Protein AF-A0A6B2UZE0-F1 (afdb_monomer_lite)

Structure (mmCIF, N/CA/C/O backbone):
data_AF-A0A6B2UZE0-F1
#
_entry.id   AF-A0A6B2UZE0-F1
#
loop_
_atom_site.group_PDB
_atom_site.id
_atom_site.type_symbol
_atom_site.label_atom_id
_atom_site.label_alt_id
_atom_site.label_comp_id
_atom_site.label_asym_id
_atom_site.label_entity_id
_atom_site.label_seq_id
_atom_site.pdbx_PDB_ins_code
_atom_site.Cartn_x
_atom_site.Cartn_y
_atom_site.Cartn_z
_atom_site.occupancy
_atom_site.B_iso_or_equiv
_atom_site.auth_seq_id
_atom_site.auth_comp_id
_atom_site.auth_asym_id
_atom_site.auth_atom_id
_atom_site.pdbx_PDB_model_num
ATOM 1 N N . ALA A 1 1 ? 10.357 12.652 6.396 1.00 57.75 1 ALA A N 1
ATOM 2 C CA . ALA A 1 1 ? 10.009 11.445 7.178 1.00 57.75 1 ALA A CA 1
ATOM 3 C C . ALA A 1 1 ? 8.638 11.562 7.864 1.00 57.75 1 ALA A C 1
ATOM 5 O O . ALA A 1 1 ? 7.708 10.925 7.395 1.00 57.75 1 ALA A O 1
ATOM 6 N N . GLY A 1 2 ? 8.443 12.403 8.894 1.00 61.59 2 GLY A N 1
ATOM 7 C CA . GLY A 1 2 ? 7.174 12.439 9.659 1.00 61.59 2 GLY A CA 1
ATOM 8 C C . GLY A 1 2 ? 5.907 12.811 8.864 1.00 61.59 2 GLY A C 1
ATOM 9 O O . GLY A 1 2 ? 4.847 12.221 9.069 1.00 61.59 2 GLY A O 1
ATOM 10 N N . ALA A 1 3 ? 6.014 13.724 7.893 1.00 68.31 3 ALA A N 1
ATOM 11 C CA . ALA A 1 3 ? 4.890 14.093 7.025 1.00 68.31 3 ALA A CA 1
ATOM 12 C C . ALA A 1 3 ? 4.424 12.939 6.108 1.00 68.31 3 ALA A C 1
ATOM 14 O O . ALA A 1 3 ? 3.233 12.826 5.814 1.00 68.31 3 ALA A O 1
ATOM 15 N N . ASP A 1 4 ? 5.340 12.060 5.687 1.00 78.06 4 ASP A N 1
ATOM 16 C CA . ASP A 1 4 ? 5.034 10.910 4.826 1.00 78.06 4 ASP A CA 1
ATOM 17 C C . ASP A 1 4 ? 4.348 9.775 5.569 1.00 78.06 4 ASP A C 1
ATOM 19 O O . ASP A 1 4 ? 3.486 9.107 4.989 1.00 78.06 4 ASP A O 1
ATOM 23 N N . THR A 1 5 ? 4.704 9.577 6.838 1.00 81.88 5 THR A N 1
ATOM 24 C CA . THR A 1 5 ? 4.019 8.644 7.736 1.00 81.88 5 THR A CA 1
ATOM 25 C C . THR A 1 5 ? 2.596 9.123 8.009 1.00 81.88 5 THR A C 1
ATOM 27 O O . THR A 1 5 ? 1.653 8.355 7.845 1.00 81.88 5 THR A O 1
ATOM 30 N N . GLY A 1 6 ? 2.408 10.416 8.308 1.00 87.12 6 GLY A N 1
ATOM 31 C CA . GLY A 1 6 ? 1.076 10.990 8.527 1.00 87.12 6 GLY A CA 1
ATOM 32 C C . GLY A 1 6 ? 0.173 10.936 7.288 1.00 87.12 6 GLY A C 1
ATOM 33 O O . GLY A 1 6 ? -1.017 10.648 7.402 1.00 87.12 6 GLY A O 1
ATOM 34 N N . ARG A 1 7 ? 0.727 11.163 6.086 1.00 89.75 7 ARG A N 1
ATOM 35 C CA . ARG A 1 7 ? -0.007 10.954 4.823 1.00 89.75 7 ARG A CA 1
ATOM 36 C C . ARG A 1 7 ? -0.400 9.492 4.623 1.00 89.75 7 ARG A C 1
ATOM 38 O O . ARG A 1 7 ? -1.542 9.227 4.266 1.00 89.75 7 ARG A O 1
ATOM 45 N N . LEU A 1 8 ? 0.523 8.563 4.870 1.00 89.31 8 LEU A N 1
ATOM 46 C CA . LEU A 1 8 ? 0.275 7.131 4.701 1.00 89.31 8 LEU A CA 1
ATOM 47 C C . LEU A 1 8 ? -0.820 6.625 5.648 1.00 89.31 8 LEU A C 1
ATOM 49 O O . LEU A 1 8 ? -1.722 5.914 5.221 1.00 89.31 8 LEU A O 1
ATOM 53 N N . GLN A 1 9 ? -0.786 7.043 6.913 1.00 93.25 9 GLN A N 1
ATOM 54 C CA . GLN A 1 9 ? -1.802 6.667 7.893 1.00 93.25 9 GLN A CA 1
ATOM 55 C C . GLN A 1 9 ? -3.197 7.162 7.486 1.00 93.25 9 GLN A C 1
ATOM 57 O O . GLN A 1 9 ? -4.157 6.399 7.554 1.00 93.25 9 GLN A O 1
ATOM 62 N N . ARG A 1 10 ? -3.312 8.407 6.997 1.00 96.56 10 ARG A N 1
ATOM 63 C CA . ARG A 1 10 ? -4.583 8.930 6.468 1.00 96.56 10 ARG A CA 1
ATOM 64 C C . ARG A 1 10 ? -5.076 8.144 5.255 1.00 96.56 10 ARG A C 1
ATOM 66 O O . ARG A 1 10 ? -6.268 7.869 5.178 1.00 96.56 10 ARG A O 1
ATOM 73 N N . ALA A 1 11 ? -4.178 7.757 4.349 1.00 95.19 11 ALA A N 1
ATOM 74 C CA . ALA A 1 11 ? -4.536 6.942 3.190 1.00 95.19 11 ALA A CA 1
ATOM 75 C C . ALA A 1 11 ? -5.110 5.579 3.612 1.00 95.19 11 ALA A C 1
ATOM 77 O O . ALA A 1 11 ? -6.159 5.182 3.115 1.00 95.19 11 ALA A O 1
ATOM 78 N N . PHE A 1 12 ? -4.491 4.904 4.586 1.00 96.50 12 PHE A N 1
ATOM 79 C CA . PHE A 1 12 ? -5.014 3.638 5.104 1.00 96.50 12 PHE A CA 1
ATOM 80 C C . PHE A 1 12 ? -6.359 3.785 5.816 1.00 96.50 12 PHE A C 1
ATOM 82 O O . PHE A 1 12 ? -7.232 2.944 5.628 1.00 96.50 12 PHE A O 1
ATOM 89 N N . VAL A 1 13 ? -6.552 4.850 6.601 1.00 98.25 13 VAL A N 1
ATOM 90 C CA . VAL A 1 13 ? -7.846 5.130 7.246 1.00 98.25 13 VAL A CA 1
ATOM 91 C C . VAL A 1 13 ? -8.936 5.380 6.201 1.00 98.25 13 VAL A C 1
ATOM 93 O O . VAL A 1 13 ? -10.024 4.825 6.321 1.00 98.25 13 VAL A O 1
ATOM 96 N N . SER A 1 14 ? -8.636 6.163 5.159 1.00 98.38 14 SER A N 1
ATOM 97 C CA . SER A 1 14 ? -9.571 6.424 4.058 1.00 98.38 14 SER A CA 1
ATOM 98 C C . SER A 1 14 ? -9.945 5.137 3.325 1.00 98.38 14 SER A C 1
ATOM 100 O O . SER A 1 14 ? -11.126 4.857 3.152 1.00 98.38 14 SER A O 1
ATOM 102 N N . ALA A 1 15 ? -8.953 4.319 2.962 1.00 97.56 15 ALA A N 1
ATOM 103 C CA . ALA A 1 15 ? -9.184 3.054 2.271 1.00 97.56 15 ALA A CA 1
ATOM 104 C C . ALA A 1 15 ? -9.975 2.054 3.132 1.00 97.56 15 ALA A C 1
ATOM 106 O O . ALA A 1 15 ? -10.865 1.375 2.630 1.00 97.56 15 ALA A O 1
ATOM 107 N N . ALA A 1 16 ? -9.697 1.980 4.437 1.00 98.44 16 ALA A N 1
ATOM 108 C CA . ALA A 1 16 ? -10.451 1.126 5.353 1.00 98.44 16 ALA A CA 1
ATOM 109 C C . ALA A 1 16 ? -11.941 1.507 5.397 1.00 98.44 16 ALA A C 1
ATOM 111 O O . ALA A 1 16 ? -12.805 0.630 5.383 1.00 98.44 16 ALA A O 1
ATOM 112 N N . ALA A 1 17 ? -12.242 2.810 5.424 1.00 98.44 17 ALA A N 1
ATOM 113 C CA . ALA A 1 17 ? -13.612 3.313 5.415 1.00 98.44 17 ALA A CA 1
ATOM 114 C C . ALA A 1 17 ? -14.321 3.066 4.073 1.00 98.44 17 ALA A C 1
ATOM 116 O O . ALA A 1 17 ? -15.471 2.634 4.074 1.00 98.44 17 ALA A O 1
ATOM 117 N N . GLU A 1 18 ? -13.634 3.310 2.955 1.00 98.62 18 GLU A N 1
ATOM 118 C CA . GLU A 1 18 ? -14.179 3.185 1.596 1.00 98.62 18 GLU A CA 1
ATOM 119 C C . GLU A 1 18 ? -14.448 1.732 1.195 1.00 98.62 18 GLU A C 1
ATOM 121 O O . GLU A 1 18 ? -15.518 1.416 0.686 1.00 98.62 18 GLU A O 1
ATOM 126 N N . TYR A 1 19 ? -13.492 0.839 1.455 1.00 98.00 19 TYR A N 1
ATOM 127 C CA . TYR A 1 19 ? -13.558 -0.560 1.023 1.00 98.00 19 TYR A CA 1
ATOM 128 C C . TYR A 1 19 ? -14.031 -1.509 2.128 1.00 98.00 19 TYR A C 1
ATOM 130 O O . TYR A 1 19 ? -14.043 -2.723 1.936 1.00 98.00 19 TYR A O 1
ATOM 138 N N . HIS A 1 20 ? -14.404 -0.969 3.293 1.00 98.12 20 HIS A N 1
ATOM 139 C CA . HIS A 1 20 ? -14.903 -1.718 4.450 1.00 98.12 20 HIS A CA 1
ATOM 140 C C . HIS A 1 20 ? -13.964 -2.843 4.926 1.00 98.12 20 HIS A C 1
ATOM 142 O O . HIS A 1 20 ? -14.399 -3.852 5.483 1.00 98.12 20 HIS A O 1
ATOM 148 N N . VAL A 1 21 ? -12.656 -2.660 4.735 1.00 97.75 21 VAL A N 1
ATOM 149 C CA . VAL A 1 21 ? -11.616 -3.567 5.233 1.00 97.75 21 VAL A CA 1
ATOM 150 C C . VAL A 1 21 ? -11.117 -3.049 6.584 1.00 97.75 21 VAL A C 1
ATOM 152 O O . VAL A 1 21 ? -10.802 -1.863 6.691 1.00 97.75 21 VAL A O 1
ATOM 155 N N . PRO A 1 22 ? -10.973 -3.894 7.624 1.00 98.44 22 PRO A N 1
ATOM 156 C CA . PRO A 1 22 ? -10.414 -3.452 8.896 1.00 98.44 22 PRO A CA 1
ATOM 157 C C . PRO A 1 22 ? -9.028 -2.815 8.723 1.00 98.44 22 PRO A C 1
ATOM 159 O O . PRO A 1 22 ? -8.137 -3.395 8.101 1.00 98.44 22 PRO A O 1
ATOM 162 N N . LEU A 1 23 ? -8.817 -1.642 9.330 1.00 97.94 23 LEU A N 1
ATOM 163 C CA . LEU A 1 23 ? -7.555 -0.896 9.234 1.00 97.94 23 LEU A CA 1
ATOM 164 C C . LEU A 1 23 ? -6.331 -1.748 9.612 1.00 97.94 23 LEU A C 1
ATOM 166 O O . LEU A 1 23 ? -5.287 -1.661 8.969 1.00 97.94 23 LEU A O 1
ATOM 170 N N . SER A 1 24 ? -6.463 -2.592 10.637 1.00 97.94 24 SER A N 1
ATOM 171 C CA . SER A 1 24 ? -5.400 -3.496 11.086 1.00 97.94 24 SER A CA 1
ATOM 172 C C . SER A 1 24 ? -4.974 -4.497 10.011 1.00 97.94 24 SER A C 1
ATOM 174 O O . SER A 1 24 ? -3.789 -4.810 9.922 1.00 97.94 24 SER A O 1
ATOM 176 N N . VAL A 1 25 ? -5.902 -4.960 9.167 1.00 97.88 25 VAL A N 1
ATOM 177 C CA . VAL A 1 25 ? -5.601 -5.867 8.051 1.00 97.88 25 VAL A CA 1
ATOM 178 C C . VAL A 1 25 ? -4.779 -5.138 6.993 1.00 97.88 25 VAL A C 1
ATOM 180 O O . VAL A 1 25 ? -3.733 -5.645 6.595 1.00 97.88 25 VAL A O 1
ATOM 183 N N . LEU A 1 26 ? -5.183 -3.927 6.592 1.00 97.31 26 LEU A N 1
ATOM 184 C CA . LEU A 1 26 ? -4.423 -3.131 5.619 1.00 97.31 26 LEU A CA 1
ATOM 185 C C . LEU A 1 26 ? -3.008 -2.815 6.123 1.00 97.31 26 LEU A C 1
ATOM 187 O O . LEU A 1 26 ? -2.033 -2.982 5.390 1.00 97.31 26 LEU A O 1
ATOM 191 N N . LEU A 1 27 ? -2.881 -2.416 7.391 1.00 96.50 27 LEU A N 1
ATOM 192 C CA . LEU A 1 27 ? -1.585 -2.151 8.016 1.00 96.50 27 LEU A CA 1
ATOM 193 C C . LEU A 1 27 ? -0.719 -3.415 8.104 1.00 96.50 27 LEU A C 1
ATOM 195 O O . LEU A 1 27 ? 0.471 -3.349 7.796 1.00 96.50 27 LEU A O 1
ATOM 199 N N . GLY A 1 28 ? -1.308 -4.553 8.482 1.00 97.25 28 GLY A N 1
ATOM 200 C CA . GLY A 1 28 ? -0.617 -5.838 8.591 1.00 97.25 28 GLY A CA 1
ATOM 201 C C . GLY A 1 28 ? -0.102 -6.348 7.246 1.00 97.25 28 GLY A C 1
ATOM 202 O O . GLY A 1 28 ? 1.074 -6.686 7.132 1.00 97.25 28 GLY A O 1
ATOM 203 N N . VAL A 1 29 ? -0.942 -6.331 6.207 1.00 97.00 29 VAL A N 1
ATOM 204 C CA . VAL A 1 29 ? -0.535 -6.702 4.841 1.00 97.00 29 VAL A CA 1
ATOM 205 C C . VAL A 1 29 ? 0.572 -5.778 4.345 1.00 97.00 29 VAL A C 1
ATOM 207 O O . VAL A 1 29 ? 1.591 -6.257 3.859 1.00 97.00 29 VAL A O 1
ATOM 210 N N . SER A 1 30 ? 0.425 -4.465 4.530 1.00 95.56 30 SER A N 1
ATOM 211 C CA . SER A 1 30 ? 1.448 -3.499 4.129 1.00 95.56 30 SER A CA 1
ATOM 212 C C . SER A 1 30 ? 2.797 -3.740 4.820 1.00 95.56 30 SER A C 1
ATOM 214 O O . SER A 1 30 ? 3.855 -3.657 4.193 1.00 95.56 30 SER A O 1
ATOM 216 N N . TYR A 1 31 ? 2.778 -4.102 6.106 1.00 94.69 31 TYR A N 1
ATOM 217 C CA . TYR A 1 31 ? 3.997 -4.459 6.824 1.00 94.69 31 TYR A CA 1
ATOM 218 C C . TYR A 1 31 ? 4.636 -5.740 6.268 1.00 94.69 31 TYR A C 1
ATOM 220 O O . TYR A 1 31 ? 5.851 -5.785 6.093 1.00 94.69 31 TYR A O 1
ATOM 228 N N . LEU A 1 32 ? 3.839 -6.764 5.946 1.00 96.06 32 LEU A N 1
ATOM 229 C CA . LEU A 1 32 ? 4.346 -8.006 5.352 1.00 96.06 32 LEU A CA 1
ATOM 230 C C . LEU A 1 32 ? 4.947 -7.793 3.956 1.00 96.06 32 LEU A C 1
ATOM 232 O O . LEU A 1 32 ? 5.923 -8.456 3.618 1.00 96.06 32 LEU A O 1
ATOM 236 N N . GLN A 1 33 ? 4.393 -6.871 3.169 1.00 93.12 33 GLN A N 1
ATOM 237 C CA . GLN A 1 33 ? 4.860 -6.590 1.809 1.00 93.12 33 GLN A CA 1
ATOM 238 C C . GLN A 1 33 ? 6.203 -5.854 1.784 1.00 93.12 33 GLN A C 1
ATOM 240 O O . GLN A 1 33 ? 7.096 -6.238 1.034 1.00 93.12 33 GLN A O 1
ATOM 245 N N . SER A 1 34 ? 6.375 -4.807 2.597 1.00 91.56 34 SER A N 1
ATOM 246 C CA . SER A 1 34 ? 7.570 -3.952 2.497 1.00 91.56 34 SER A CA 1
ATOM 247 C C . SER A 1 34 ? 8.151 -3.478 3.827 1.00 91.56 34 SER A C 1
ATOM 249 O O . SER A 1 34 ? 9.089 -2.683 3.840 1.00 91.56 34 SER A O 1
ATOM 251 N N . ARG A 1 35 ? 7.584 -3.900 4.962 1.00 92.25 35 ARG A N 1
ATOM 252 C CA . ARG A 1 35 ? 7.856 -3.317 6.290 1.00 92.25 35 ARG A CA 1
ATOM 253 C C . ARG A 1 35 ? 7.591 -1.805 6.338 1.00 92.25 35 ARG A C 1
ATOM 255 O O . ARG A 1 35 ? 8.272 -1.076 7.055 1.00 92.25 35 ARG A O 1
ATOM 262 N N . TRP A 1 36 ? 6.600 -1.347 5.566 1.00 91.50 36 TRP A N 1
ATOM 263 C CA . TRP A 1 36 ? 6.262 0.064 5.322 1.00 91.50 36 TRP A CA 1
ATOM 264 C C . TRP A 1 36 ? 7.344 0.901 4.630 1.00 91.50 36 TRP A C 1
ATOM 266 O O . TRP A 1 36 ? 7.212 2.127 4.552 1.00 91.50 36 TRP A O 1
ATOM 276 N N . ASP A 1 37 ? 8.374 0.270 4.070 1.00 89.94 37 ASP A N 1
ATOM 277 C CA . ASP A 1 37 ? 9.311 0.965 3.200 1.00 89.94 37 ASP A CA 1
ATOM 278 C C . ASP A 1 37 ? 8.598 1.398 1.908 1.00 89.94 37 ASP A C 1
ATOM 280 O O . ASP A 1 37 ? 7.804 0.651 1.328 1.00 89.94 37 ASP A O 1
ATOM 284 N N . LYS A 1 38 ? 8.867 2.633 1.478 1.00 87.44 38 LYS A N 1
ATOM 285 C CA . LYS A 1 38 ? 8.383 3.203 0.213 1.00 87.44 38 LYS A CA 1
ATOM 286 C C . LYS A 1 38 ? 9.451 3.193 -0.885 1.00 87.44 38 LYS A C 1
ATOM 288 O O . LYS A 1 38 ? 9.200 3.738 -1.956 1.00 87.44 38 LYS A O 1
ATOM 293 N N . HIS A 1 39 ? 10.638 2.662 -0.595 1.00 89.06 39 HIS A N 1
ATOM 294 C CA . HIS A 1 39 ? 11.802 2.598 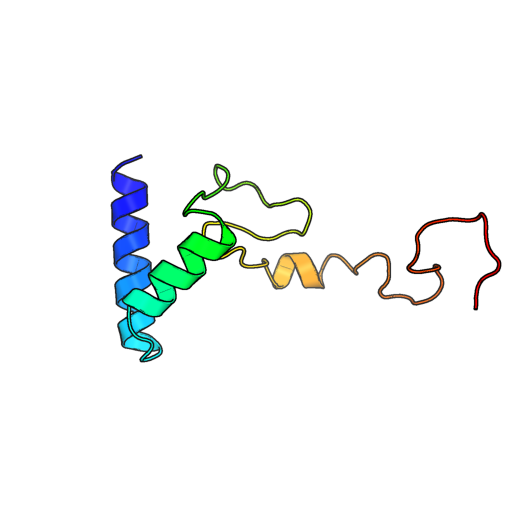-1.474 1.00 89.06 39 HIS A CA 1
ATOM 295 C C . HIS A 1 39 ? 12.168 3.954 -2.105 1.00 89.06 39 HIS A C 1
ATOM 297 O O . HIS A 1 39 ? 12.481 4.059 -3.285 1.00 89.06 39 HIS A O 1
ATOM 303 N N . GLY A 1 40 ? 12.036 5.042 -1.334 1.00 88.25 40 GLY A N 1
ATOM 304 C CA . GLY A 1 40 ? 12.277 6.406 -1.828 1.00 88.25 40 GLY A CA 1
ATOM 305 C C . GLY A 1 40 ? 11.376 6.842 -2.996 1.00 88.25 40 GLY A C 1
ATOM 306 O O . GLY A 1 40 ? 11.686 7.829 -3.654 1.00 88.25 40 GLY A O 1
ATOM 307 N N . GLY A 1 41 ? 10.279 6.123 -3.262 1.00 88.38 41 GLY A N 1
ATOM 308 C CA . GLY A 1 41 ? 9.418 6.322 -4.431 1.00 88.38 41 GLY A CA 1
ATOM 309 C C . GLY A 1 41 ? 9.878 5.583 -5.693 1.00 88.38 41 GLY A C 1
ATOM 310 O O . GLY A 1 41 ? 9.160 5.611 -6.690 1.00 88.38 41 GLY A O 1
ATOM 311 N N . ALA A 1 42 ? 11.031 4.908 -5.665 1.00 90.75 42 ALA A N 1
ATOM 312 C CA . ALA A 1 42 ? 11.487 4.068 -6.765 1.00 90.75 42 ALA A CA 1
ATOM 313 C C . ALA A 1 42 ? 10.692 2.746 -6.826 1.00 90.75 42 ALA A C 1
ATOM 315 O O . ALA A 1 42 ? 10.268 2.236 -5.782 1.00 90.75 42 ALA A O 1
ATOM 316 N N . PRO A 1 43 ? 10.488 2.170 -8.025 1.00 90.19 43 PRO A N 1
ATOM 317 C CA . PRO A 1 43 ? 9.900 0.843 -8.158 1.00 90.19 43 PRO A CA 1
ATOM 318 C C . PRO A 1 43 ? 10.852 -0.248 -7.662 1.00 90.19 43 PRO A C 1
ATOM 320 O O . PRO A 1 43 ? 12.073 -0.114 -7.733 1.00 90.19 43 PRO A O 1
ATOM 323 N N . SER A 1 44 ? 10.286 -1.375 -7.243 1.00 89.19 44 SER A N 1
ATOM 324 C CA . SER A 1 44 ? 11.023 -2.630 -7.100 1.00 89.19 44 SER A CA 1
ATOM 3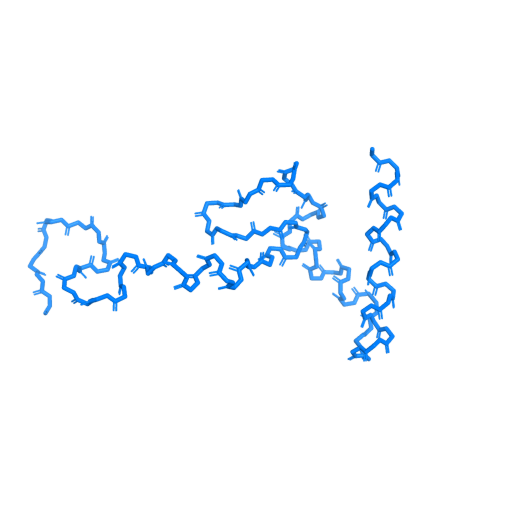25 C C . SER A 1 44 ? 11.425 -3.213 -8.463 1.00 89.19 44 SER A C 1
ATOM 327 O O . SER A 1 44 ? 10.940 -2.787 -9.512 1.00 89.19 44 SER A O 1
ATOM 329 N N . VAL A 1 45 ? 12.262 -4.256 -8.455 1.00 87.12 45 VAL A N 1
ATOM 330 C CA . VAL A 1 45 ? 12.671 -4.981 -9.677 1.00 87.12 45 VAL A CA 1
ATOM 331 C C . VAL A 1 45 ? 11.497 -5.608 -10.437 1.00 87.12 45 VAL A C 1
ATOM 333 O O . VAL A 1 45 ? 11.607 -5.850 -11.633 1.00 87.12 45 VAL A O 1
ATOM 336 N N . THR A 1 46 ? 10.367 -5.843 -9.763 1.00 84.31 46 THR A N 1
ATOM 337 C CA . THR A 1 46 ? 9.128 -6.348 -10.374 1.00 84.31 46 THR A CA 1
ATOM 338 C C . THR A 1 46 ? 8.096 -5.247 -10.638 1.00 84.31 46 THR A C 1
ATOM 340 O O . THR A 1 46 ? 6.942 -5.539 -10.933 1.00 84.31 46 THR A O 1
ATOM 343 N N . GLY A 1 47 ? 8.491 -3.971 -10.546 1.00 88.25 47 GLY A N 1
ATOM 344 C CA . GLY A 1 47 ? 7.644 -2.826 -10.896 1.00 88.25 47 GLY A CA 1
ATOM 345 C C . GLY A 1 47 ? 6.603 -2.436 -9.841 1.00 88.25 47 GLY A C 1
ATOM 346 O O . GLY A 1 47 ? 5.703 -1.653 -10.136 1.00 88.25 47 GLY A O 1
ATOM 347 N N . GLY A 1 48 ? 6.698 -2.976 -8.625 1.00 91.56 48 GLY A N 1
ATOM 348 C CA . GLY A 1 48 ? 5.833 -2.597 -7.503 1.00 91.56 48 GLY A CA 1
ATOM 349 C C . GLY A 1 48 ? 6.327 -1.347 -6.773 1.00 91.56 48 GLY A C 1
ATOM 350 O O . GLY A 1 48 ? 7.533 -1.165 -6.608 1.00 91.56 48 GLY A O 1
ATOM 351 N N . TYR A 1 49 ? 5.400 -0.517 -6.297 1.00 91.38 49 TYR A N 1
ATOM 352 C CA . TYR A 1 49 ? 5.668 0.760 -5.639 1.00 91.38 49 TYR A CA 1
ATOM 353 C C . TYR A 1 49 ? 5.127 0.817 -4.214 1.00 91.38 49 TYR A C 1
ATOM 355 O O . TYR A 1 49 ? 4.042 0.318 -3.894 1.00 91.38 49 TYR A O 1
ATOM 363 N N . GLY A 1 50 ? 5.849 1.563 -3.377 1.00 92.62 50 GLY A N 1
ATOM 364 C CA . GLY A 1 50 ? 5.370 1.967 -2.067 1.00 92.62 50 GLY A CA 1
ATOM 365 C C . GLY A 1 50 ? 5.132 0.793 -1.110 1.00 92.62 50 GLY A C 1
ATOM 366 O O . GLY A 1 50 ? 5.530 -0.342 -1.366 1.00 92.62 50 GLY A O 1
ATOM 367 N N . PRO A 1 51 ? 4.438 1.051 0.006 1.00 94.50 51 PRO A N 1
ATOM 368 C CA . PRO A 1 51 ? 4.355 0.094 1.096 1.00 94.50 51 PRO A CA 1
ATOM 369 C C . PRO A 1 51 ? 3.331 -1.028 0.870 1.00 94.50 51 PRO A C 1
ATOM 371 O O . PRO A 1 51 ? 3.140 -1.887 1.723 1.00 94.50 51 PRO A O 1
ATOM 374 N N . MET A 1 52 ? 2.645 -1.001 -0.270 1.00 94.69 52 MET A N 1
ATOM 375 C CA . MET A 1 52 ? 1.684 -2.017 -0.693 1.00 94.69 52 MET A CA 1
ATOM 376 C C . MET A 1 52 ? 2.187 -2.804 -1.911 1.00 94.69 52 MET A C 1
ATOM 378 O O . MET A 1 52 ? 1.435 -3.617 -2.438 1.00 94.69 52 MET A O 1
ATOM 382 N N . HIS A 1 53 ? 3.424 -2.546 -2.369 1.00 93.75 53 HIS A N 1
ATOM 383 C CA . HIS A 1 53 ? 4.009 -3.126 -3.587 1.00 93.75 53 HIS A CA 1
ATOM 384 C C . HIS A 1 53 ? 3.053 -3.041 -4.792 1.00 93.75 53 HIS A C 1
ATOM 386 O O . HIS A 1 53 ? 2.940 -3.970 -5.584 1.00 93.75 53 HIS A O 1
ATOM 392 N N . LEU A 1 54 ? 2.316 -1.931 -4.921 1.00 92.12 54 LEU A N 1
ATOM 393 C CA . LEU A 1 54 ? 1.306 -1.789 -5.972 1.00 92.12 54 LEU A CA 1
ATOM 394 C C . LEU A 1 54 ? 1.982 -1.552 -7.313 1.00 92.12 54 LEU A C 1
ATOM 396 O O . LEU A 1 54 ? 2.855 -0.695 -7.431 1.00 92.12 54 LEU A O 1
ATOM 400 N N . THR A 1 55 ? 1.558 -2.289 -8.327 1.00 90.38 55 THR A N 1
ATOM 401 C CA . THR A 1 55 ? 2.017 -2.098 -9.699 1.00 90.38 55 THR A CA 1
ATOM 402 C C . THR A 1 55 ? 1.298 -0.908 -10.329 1.00 90.38 55 THR A C 1
ATOM 404 O O . THR A 1 55 ? 0.075 -0.801 -10.244 1.00 90.38 55 THR A O 1
ATOM 407 N N . ASP A 1 56 ? 2.040 -0.032 -11.008 1.00 86.62 56 ASP A N 1
ATOM 408 C CA . ASP A 1 56 ? 1.433 0.935 -11.924 1.00 86.62 56 ASP A CA 1
ATOM 409 C C . ASP A 1 56 ? 0.897 0.186 -13.151 1.00 86.62 56 ASP A C 1
ATOM 411 O O . ASP A 1 56 ? 1.653 -0.180 -14.052 1.00 86.62 56 ASP A O 1
ATOM 415 N N . ALA A 1 57 ? -0.414 -0.059 -13.163 1.00 84.94 57 ALA A N 1
ATOM 416 C CA . ALA A 1 57 ? -1.077 -0.826 -14.209 1.00 84.94 57 ALA A CA 1
ATOM 417 C C . ALA A 1 57 ? -0.906 -0.201 -15.601 1.00 84.94 57 ALA A C 1
ATOM 419 O O . ALA A 1 57 ? -0.743 -0.935 -16.570 1.00 84.94 57 ALA A O 1
ATOM 420 N N . HIS A 1 58 ? -0.893 1.131 -15.722 1.00 84.25 58 HIS A N 1
ATOM 421 C CA . HIS A 1 58 ? -0.723 1.780 -17.022 1.00 84.25 58 HIS A CA 1
ATOM 422 C C . HIS A 1 58 ? 0.683 1.520 -17.575 1.00 84.25 58 HIS A C 1
ATOM 424 O O . HIS A 1 58 ? 0.836 1.064 -18.709 1.00 84.25 58 HIS A O 1
ATOM 430 N N . THR A 1 59 ? 1.714 1.744 -16.756 1.00 80.50 59 THR A N 1
ATOM 431 C CA . THR A 1 59 ? 3.102 1.452 -17.144 1.00 80.50 59 THR A CA 1
ATOM 432 C C . THR A 1 59 ? 3.326 -0.040 -17.389 1.00 80.50 59 THR A C 1
ATOM 434 O O . THR A 1 59 ? 4.032 -0.397 -18.332 1.00 80.50 59 THR A O 1
ATOM 437 N N . ALA A 1 60 ? 2.715 -0.914 -16.586 1.00 78.38 60 ALA A N 1
ATOM 438 C CA . ALA A 1 60 ? 2.823 -2.362 -16.740 1.00 78.38 60 ALA A CA 1
ATOM 439 C C . ALA A 1 60 ? 2.134 -2.886 -18.006 1.00 78.38 60 ALA A C 1
ATOM 441 O O . ALA A 1 60 ? 2.644 -3.809 -18.621 1.00 78.38 60 ALA A O 1
ATOM 442 N N . LEU A 1 61 ? 1.010 -2.298 -18.424 1.00 81.56 61 LEU A N 1
ATOM 443 C CA . LEU A 1 61 ? 0.337 -2.674 -19.672 1.00 81.56 61 LEU A CA 1
ATOM 444 C C . LEU A 1 61 ? 1.058 -2.124 -20.909 1.00 81.56 61 LEU A C 1
ATOM 446 O O . LEU A 1 61 ? 1.081 -2.782 -21.944 1.00 81.56 61 LEU A O 1
ATOM 450 N N . ALA A 1 62 ? 1.662 -0.936 -20.812 1.00 82.00 62 ALA A N 1
ATOM 451 C CA . ALA A 1 62 ? 2.444 -0.353 -21.903 1.00 82.00 62 ALA A CA 1
ATOM 452 C C . ALA A 1 62 ? 3.776 -1.089 -22.138 1.00 82.00 62 ALA A C 1
ATOM 454 O O . ALA A 1 62 ? 4.276 -1.139 -23.261 1.00 82.00 62 ALA A O 1
ATOM 455 N N . ARG A 1 63 ? 4.365 -1.656 -21.080 1.00 68.75 63 ARG A N 1
ATOM 456 C CA . ARG A 1 63 ? 5.530 -2.538 -21.172 1.00 68.75 63 ARG A CA 1
ATOM 457 C C . ARG A 1 63 ? 5.035 -3.971 -21.333 1.00 68.75 63 ARG A C 1
ATOM 459 O O . ARG A 1 63 ? 4.808 -4.634 -20.329 1.00 68.75 63 ARG A O 1
ATOM 466 N N . ALA A 1 64 ? 4.878 -4.450 -22.568 1.00 61.03 64 ALA A N 1
ATOM 467 C CA . ALA A 1 64 ? 4.622 -5.871 -22.811 1.00 61.03 64 ALA A CA 1
ATOM 468 C C . ALA A 1 64 ? 5.646 -6.699 -22.001 1.00 61.03 64 ALA A C 1
ATOM 470 O O . ALA A 1 64 ? 6.852 -6.503 -22.194 1.00 61.03 64 ALA A O 1
ATOM 471 N N . PRO A 1 65 ? 5.217 -7.543 -21.039 1.00 64.69 65 PRO A N 1
ATOM 472 C CA . PRO A 1 65 ? 6.140 -8.402 -20.307 1.00 64.69 65 PRO A CA 1
ATOM 473 C C . PRO A 1 65 ? 6.957 -9.188 -21.326 1.00 64.69 65 PRO A C 1
ATOM 475 O O . PRO A 1 65 ? 6.368 -9.672 -22.288 1.00 64.69 65 PRO A O 1
ATOM 478 N N . HIS A 1 66 ? 8.271 -9.328 -21.139 1.00 59.78 66 HIS A N 1
ATOM 479 C CA . HIS A 1 66 ? 9.117 -10.045 -22.104 1.00 59.78 66 HIS A CA 1
ATOM 480 C C . HIS A 1 66 ? 8.489 -11.406 -22.483 1.00 59.78 66 HIS A C 1
ATOM 482 O O . HIS A 1 66 ? 8.209 -11.670 -23.642 1.00 59.78 66 HIS A O 1
ATOM 488 N N . HIS A 1 67 ? 7.969 -12.152 -21.507 1.00 60.00 67 HIS A N 1
ATOM 489 C CA . HIS A 1 67 ? 7.306 -13.439 -21.759 1.00 60.00 67 HIS A CA 1
ATOM 490 C C . HIS A 1 67 ? 5.845 -13.390 -22.263 1.00 60.00 67 HIS A C 1
ATOM 492 O O . HIS A 1 67 ? 5.160 -14.411 -22.229 1.00 60.00 67 HIS A O 1
ATOM 498 N N . SER A 1 68 ? 5.318 -12.241 -22.695 1.00 62.53 68 SER A N 1
ATOM 499 C CA . SER A 1 68 ? 3.916 -12.128 -23.142 1.00 62.53 68 SER A CA 1
ATOM 500 C C . SER A 1 68 ? 3.673 -12.605 -24.577 1.00 62.53 68 SER A C 1
ATOM 502 O O . SER A 1 68 ? 2.545 -12.972 -24.898 1.00 62.53 68 SER A O 1
ATO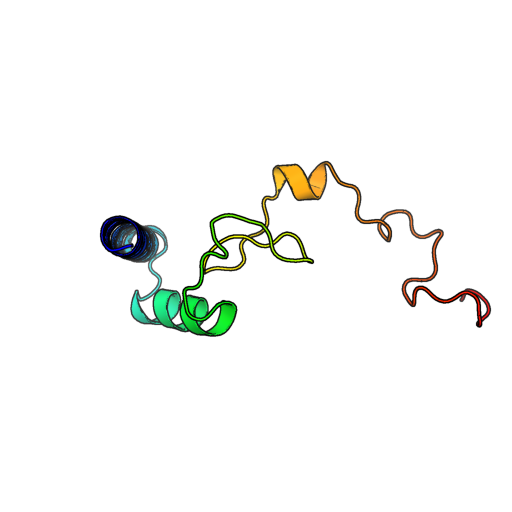M 504 N N . GLU A 1 69 ? 4.714 -12.674 -25.414 1.00 64.75 69 GLU A N 1
ATOM 505 C CA . GLU A 1 69 ? 4.601 -13.089 -26.824 1.00 64.75 69 GLU A CA 1
ATOM 506 C C . GLU A 1 69 ? 4.927 -14.577 -27.075 1.00 64.75 69 GLU A C 1
ATOM 508 O O . GLU A 1 69 ? 4.855 -15.046 -28.208 1.00 64.75 69 GLU A O 1
ATOM 513 N N . GLY A 1 70 ? 5.241 -15.353 -26.028 1.00 60.56 70 GLY A N 1
ATOM 514 C CA . GLY A 1 70 ? 5.274 -16.826 -26.062 1.00 60.56 70 GLY A CA 1
ATOM 515 C C . GLY A 1 70 ? 6.369 -17.490 -26.912 1.00 60.56 70 GLY A C 1
ATOM 516 O O . GLY A 1 70 ? 6.456 -18.714 -26.917 1.00 60.56 70 GLY A O 1
ATOM 517 N N . ALA A 1 71 ? 7.210 -16.725 -27.611 1.00 66.69 71 ALA A N 1
ATOM 518 C CA . ALA A 1 71 ? 8.305 -17.264 -28.426 1.00 66.69 71 ALA A CA 1
ATOM 519 C C . ALA A 1 71 ? 9.578 -17.589 -27.618 1.00 66.69 71 ALA A C 1
ATOM 521 O O . ALA A 1 71 ? 10.483 -18.250 -28.126 1.00 66.69 71 ALA A O 1
ATOM 522 N N . GLU A 1 72 ? 9.664 -17.117 -26.374 1.00 68.00 72 GLU A N 1
ATOM 523 C CA . GLU A 1 72 ? 10.819 -17.288 -25.493 1.00 68.00 72 GLU A CA 1
ATOM 524 C C . GLU A 1 72 ? 10.552 -18.306 -24.372 1.00 68.00 72 GLU A C 1
ATOM 526 O O . GLU A 1 72 ? 9.472 -18.336 -23.781 1.00 68.00 72 GLU A O 1
ATOM 531 N N . ASP A 1 73 ? 11.547 -19.152 -24.068 1.00 74.81 73 ASP A N 1
ATOM 532 C CA . ASP A 1 73 ? 11.483 -20.090 -22.942 1.00 74.81 73 ASP A CA 1
ATOM 533 C C . ASP A 1 73 ? 11.459 -19.305 -21.623 1.00 74.81 73 ASP A C 1
ATOM 535 O O . ASP A 1 73 ? 12.433 -18.641 -21.261 1.00 74.81 73 ASP A O 1
ATOM 539 N N . ALA A 1 74 ? 10.360 -19.425 -20.874 1.00 69.12 74 ALA A N 1
ATOM 540 C CA . ALA A 1 74 ? 10.145 -18.744 -19.595 1.00 69.12 74 ALA A CA 1
ATOM 541 C C . ALA A 1 74 ? 11.198 -19.072 -18.515 1.00 69.12 74 ALA A C 1
ATOM 543 O O . ALA A 1 74 ? 11.240 -18.417 -17.473 1.00 69.12 74 ALA A 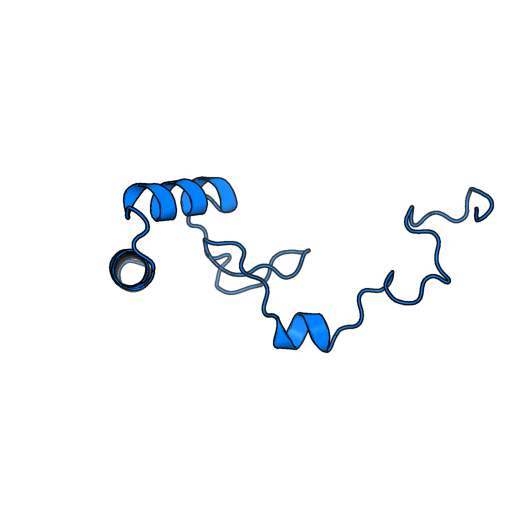O 1
ATOM 544 N N . ARG A 1 75 ? 12.045 -20.089 -18.726 1.00 78.81 75 ARG A N 1
ATOM 545 C CA . ARG A 1 75 ? 13.167 -20.432 -17.837 1.00 78.81 75 ARG A CA 1
ATOM 546 C C . ARG A 1 75 ? 14.378 -19.515 -18.028 1.00 78.81 75 ARG A C 1
ATOM 548 O O . ARG A 1 75 ? 15.198 -19.425 -17.118 1.00 78.81 75 ARG A O 1
ATOM 555 N N . GLY A 1 76 ? 14.478 -18.825 -19.168 1.00 70.94 76 GLY A N 1
ATOM 556 C CA . GLY A 1 76 ? 15.509 -17.817 -19.430 1.00 70.94 76 GLY A CA 1
ATOM 557 C C . GLY A 1 76 ? 16.915 -18.363 -19.713 1.00 70.94 76 GLY A C 1
ATOM 558 O O . GLY A 1 76 ? 17.870 -17.588 -19.709 1.00 70.94 76 GLY A O 1
ATOM 559 N N . ASP A 1 77 ? 17.071 -19.667 -19.963 1.00 76.88 77 ASP A N 1
ATOM 560 C CA . ASP A 1 77 ? 18.336 -20.286 -20.378 1.00 76.88 77 ASP A CA 1
ATOM 561 C C . ASP A 1 77 ? 18.239 -20.945 -21.757 1.00 76.88 77 ASP A C 1
ATOM 563 O O . ASP A 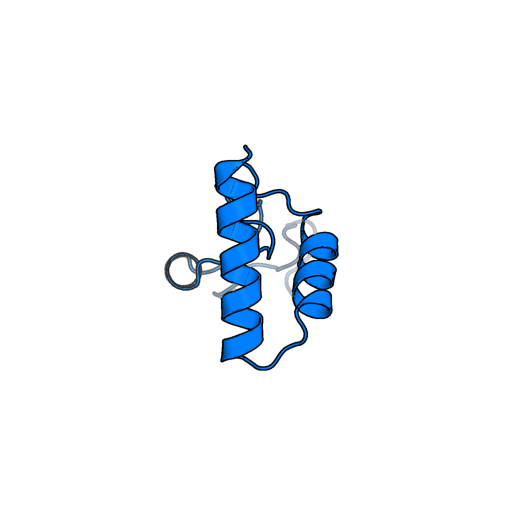1 77 ? 17.227 -21.538 -22.113 1.00 76.88 77 ASP A O 1
ATOM 567 N N . SER A 1 78 ? 19.332 -20.878 -22.522 1.00 78.00 78 SER A N 1
ATOM 568 C CA . SER A 1 78 ? 19.480 -21.539 -23.828 1.00 78.00 78 SER A CA 1
ATOM 569 C C . SER A 1 78 ? 20.099 -22.937 -23.736 1.00 78.00 78 SER A C 1
ATOM 571 O O . SER A 1 78 ? 20.370 -23.569 -24.756 1.00 78.00 78 SER A O 1
ATOM 573 N N . ALA A 1 79 ? 20.353 -23.432 -22.519 1.00 83.06 79 ALA A N 1
ATOM 574 C CA . ALA A 1 79 ? 21.007 -24.719 -22.300 1.00 83.06 79 ALA A CA 1
ATOM 575 C C . ALA A 1 79 ? 20.090 -25.914 -22.609 1.00 83.06 79 ALA A C 1
ATOM 577 O O . ALA A 1 79 ? 20.563 -27.048 -22.705 1.00 83.06 79 ALA A O 1
ATOM 578 N N . ARG A 1 80 ? 18.780 -25.680 -22.742 1.00 79.25 80 ARG A N 1
ATOM 579 C CA . ARG A 1 80 ? 17.759 -26.714 -22.923 1.00 79.25 80 ARG A CA 1
ATOM 580 C C . ARG A 1 80 ? 16.934 -26.461 -24.190 1.00 79.25 80 ARG A C 1
ATOM 582 O O . ARG A 1 80 ? 16.729 -25.304 -24.546 1.00 79.25 80 ARG A O 1
ATOM 589 N N . PRO A 1 81 ? 16.432 -27.518 -24.860 1.00 75.69 81 PRO A N 1
ATOM 590 C CA . PRO A 1 81 ? 15.475 -27.358 -25.950 1.00 75.69 81 PRO A CA 1
ATOM 591 C C . PRO A 1 81 ? 14.184 -26.699 -25.449 1.00 75.69 81 PRO A C 1
ATOM 593 O O . PRO A 1 81 ? 13.743 -26.979 -24.325 1.00 75.69 81 PRO A O 1
ATOM 596 N N . ALA A 1 82 ? 13.582 -25.861 -26.296 1.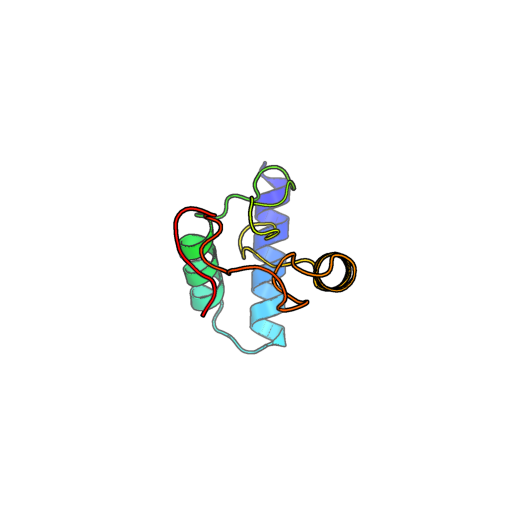00 70.06 82 ALA A N 1
ATOM 597 C CA . ALA A 1 82 ? 12.237 -25.337 -26.077 1.00 70.06 82 ALA A CA 1
ATOM 598 C C . ALA A 1 82 ? 11.216 -26.493 -26.057 1.00 70.06 82 ALA A C 1
ATOM 600 O O . ALA A 1 82 ? 11.399 -27.482 -26.773 1.00 70.06 82 ALA A O 1
ATOM 601 N N . LEU A 1 83 ? 10.200 -26.382 -25.192 1.00 62.66 83 LEU A N 1
ATOM 602 C CA . LEU A 1 83 ? 9.096 -27.347 -25.082 1.00 62.66 83 LEU A CA 1
ATOM 603 C C . LEU A 1 83 ? 8.132 -27.247 -26.267 1.00 62.66 83 LEU A C 1
ATOM 605 O O . LEU A 1 83 ? 7.895 -26.109 -26.728 1.00 62.66 83 LEU A O 1
#

Sequence (83 aa):
AGADTGRLQRAFVSAAAEYHVPLSVLLGVSYLQSRWDKHGGAPSVTGGYGPMHLTDAHTALARAPHHSEGAEDARGDSARPAL

Foldseek 3Di:
DVVVVVVVLVVLVVCCVVVVPPSVVVVVQLCVQAVQDQVVQDQDPVQAGTSNRHHPPVVCVVPCDPPNVPPDDPVPDPPDDDD

Secondary structure (DSSP, 8-state):
-HHHHHHHHHHHHHHHHHH---HHHHHHHHHHHHTT--GGGPPPTTSEEGGGTEE-HHHHHHS--GGGSS-S-TT--SSS---

Radius of gyration: 17.82 Å; chains: 1; bounding box: 36×42×40 Å

pLDDT: mean 85.08, std 12.22, range [57.75, 98.62]